Protein AF-A0A0F9P4L3-F1 (afdb_monomer)

Structure (mmCIF, N/CA/C/O backbone):
data_AF-A0A0F9P4L3-F1
#
_entry.id   AF-A0A0F9P4L3-F1
#
loop_
_atom_site.group_PDB
_atom_site.id
_atom_site.type_symbol
_atom_site.label_atom_id
_atom_site.label_alt_id
_atom_site.label_comp_id
_atom_site.label_asym_id
_atom_site.label_entity_id
_atom_site.label_seq_id
_atom_site.pdbx_PDB_ins_code
_atom_site.Cartn_x
_atom_site.Cartn_y
_atom_site.Cartn_z
_atom_site.occupancy
_atom_site.B_iso_or_equiv
_atom_site.auth_seq_id
_atom_site.auth_comp_id
_atom_site.auth_asym_id
_atom_site.auth_atom_id
_atom_site.pdbx_PDB_model_num
ATOM 1 N N . MET A 1 1 ? 12.778 4.417 18.430 1.00 49.19 1 MET A N 1
ATOM 2 C CA . MET A 1 1 ? 11.647 4.989 19.202 1.00 49.19 1 MET A CA 1
ATOM 3 C C . MET A 1 1 ? 10.590 3.906 19.340 1.00 49.19 1 MET A C 1
ATOM 5 O O . MET A 1 1 ? 10.520 3.075 18.446 1.00 49.19 1 MET A O 1
ATOM 9 N N . ALA A 1 2 ? 9.834 3.846 20.441 1.00 55.34 2 ALA A N 1
ATOM 10 C CA . ALA A 1 2 ? 8.750 2.869 20.554 1.00 55.34 2 ALA A CA 1
ATOM 11 C C . ALA A 1 2 ? 7.700 3.168 19.475 1.00 55.34 2 ALA A C 1
ATOM 13 O O . ALA A 1 2 ? 7.250 4.307 19.356 1.00 55.34 2 ALA A O 1
ATOM 14 N N . LEU A 1 3 ? 7.373 2.164 18.665 1.00 62.38 3 LEU A N 1
ATOM 15 C CA . LEU A 1 3 ? 6.337 2.262 17.647 1.00 62.38 3 LEU A CA 1
ATOM 16 C C . LEU A 1 3 ? 5.001 2.517 18.371 1.00 62.38 3 LEU A C 1
ATOM 18 O O . LEU A 1 3 ? 4.722 1.857 19.375 1.00 62.38 3 LEU A O 1
ATOM 22 N N . ALA A 1 4 ? 4.209 3.486 17.916 1.00 71.75 4 ALA A N 1
ATOM 23 C CA . ALA A 1 4 ? 2.888 3.786 18.468 1.00 71.75 4 ALA A CA 1
ATOM 24 C C . ALA A 1 4 ? 1.835 3.614 17.372 1.00 71.75 4 ALA A C 1
ATOM 26 O O . ALA A 1 4 ? 2.084 3.964 16.217 1.00 71.75 4 ALA A O 1
ATOM 27 N N . VAL A 1 5 ? 0.675 3.072 17.739 1.00 81.19 5 VAL A N 1
ATOM 28 C CA . VAL A 1 5 ? -0.497 3.045 16.858 1.00 81.19 5 VAL A CA 1
ATOM 29 C C . VAL A 1 5 ? -1.290 4.320 17.116 1.00 81.19 5 VAL A C 1
ATOM 31 O O . VAL A 1 5 ? -1.650 4.601 18.262 1.00 81.19 5 VAL A O 1
ATOM 34 N N . THR A 1 6 ? -1.539 5.105 16.071 1.00 86.50 6 THR A N 1
ATOM 35 C CA . THR A 1 6 ? -2.314 6.348 16.180 1.00 86.50 6 THR A CA 1
ATOM 36 C C . THR A 1 6 ? -3.751 6.070 15.774 1.00 86.50 6 THR A C 1
ATOM 38 O O . THR A 1 6 ? -4.019 5.758 14.616 1.00 86.50 6 THR A O 1
ATOM 41 N N . GLY A 1 7 ? -4.675 6.183 16.725 1.00 87.62 7 GLY A N 1
ATOM 42 C CA . GLY A 1 7 ? -6.111 6.088 16.489 1.00 87.62 7 GLY A CA 1
ATOM 43 C C . GLY A 1 7 ? -6.699 7.465 16.233 1.00 87.62 7 GLY A C 1
ATOM 44 O O . GLY A 1 7 ? -6.513 8.366 17.046 1.00 87.62 7 GLY A O 1
ATOM 45 N N . ARG A 1 8 ? -7.413 7.627 15.122 1.00 92.19 8 ARG A N 1
ATOM 46 C CA . ARG A 1 8 ? -8.122 8.841 14.726 1.00 92.19 8 ARG A CA 1
ATOM 47 C C . ARG A 1 8 ? -9.623 8.647 14.899 1.00 92.19 8 ARG A C 1
ATOM 49 O O . ARG A 1 8 ? -10.228 7.819 14.217 1.00 92.19 8 ARG A O 1
ATOM 56 N N . PHE A 1 9 ? -10.218 9.472 15.749 1.00 92.69 9 PHE A N 1
ATOM 57 C CA . PHE A 1 9 ? -11.654 9.527 16.001 1.00 92.69 9 PHE A CA 1
ATOM 58 C C . PHE A 1 9 ? -12.234 10.723 15.263 1.00 92.69 9 PHE A C 1
ATOM 60 O O . PHE A 1 9 ? -11.779 11.845 15.484 1.00 92.69 9 PHE A O 1
ATOM 67 N N . ASN A 1 10 ? -13.222 10.503 14.399 1.00 93.44 10 ASN A N 1
ATOM 68 C CA . ASN A 1 10 ? -13.947 11.595 13.752 1.00 93.44 10 ASN A CA 1
ATOM 69 C C . ASN A 1 10 ? -15.283 11.814 14.471 1.00 93.44 10 ASN A C 1
ATOM 71 O O . ASN A 1 10 ? -16.037 10.864 14.687 1.00 93.44 10 ASN A O 1
ATOM 75 N N . VAL A 1 11 ? -15.563 13.068 14.814 1.00 93.12 11 VAL A N 1
ATOM 76 C CA . VAL A 1 11 ? -16.789 13.509 15.485 1.00 93.12 11 VAL A CA 1
ATOM 77 C C . VAL A 1 11 ? -17.508 14.494 14.575 1.00 93.12 11 VAL A C 1
ATOM 79 O O . VAL A 1 11 ? -16.871 15.385 14.010 1.00 93.12 11 VAL A O 1
ATOM 82 N N . ARG A 1 12 ? -18.822 14.346 14.431 1.00 95.56 12 ARG A N 1
ATOM 83 C CA . ARG A 1 12 ? -19.677 15.219 13.625 1.00 95.56 12 ARG A CA 1
ATOM 84 C C . ARG A 1 12 ? -20.703 15.927 14.504 1.00 95.56 12 ARG A C 1
ATOM 86 O O . ARG A 1 12 ? -21.278 15.310 15.397 1.00 95.56 12 ARG A O 1
ATOM 93 N N . ASP A 1 13 ? -20.942 17.207 14.248 1.00 93.75 13 ASP A N 1
ATOM 94 C CA . ASP A 1 13 ? -21.999 17.971 14.913 1.00 93.75 13 ASP A CA 1
ATOM 95 C C . ASP A 1 13 ? -23.347 17.903 14.166 1.00 93.75 13 ASP A C 1
ATOM 97 O O . ASP A 1 13 ? -23.480 17.288 13.104 1.00 93.75 13 ASP A O 1
ATOM 101 N N . ALA A 1 14 ? -24.371 18.546 14.732 1.00 93.81 14 ALA A N 1
ATOM 102 C CA . ALA A 1 14 ? -25.708 18.603 14.142 1.00 93.81 14 ALA A CA 1
ATOM 103 C C . ALA A 1 14 ? -25.771 19.400 12.822 1.00 93.81 14 ALA A C 1
ATOM 105 O O . ALA A 1 14 ? -26.696 19.200 12.035 1.00 93.81 14 ALA A O 1
ATOM 106 N N . GLU A 1 15 ? -24.804 20.285 12.564 1.00 94.25 15 GLU A N 1
ATOM 107 C CA . GLU A 1 15 ? -24.698 21.063 11.322 1.00 94.25 15 GLU A CA 1
ATOM 108 C C . GLU A 1 15 ? -23.964 20.282 10.217 1.00 94.25 15 GLU A C 1
ATOM 110 O O . GLU A 1 15 ? -23.882 20.729 9.072 1.00 94.25 15 GLU A O 1
ATOM 115 N N . GLY A 1 16 ? -23.469 19.082 10.538 1.00 91.44 16 GLY A N 1
ATOM 116 C CA . GLY A 1 16 ? -22.728 18.222 9.625 1.00 91.44 16 GLY A CA 1
ATOM 117 C C . GLY A 1 16 ? -21.242 18.566 9.530 1.00 91.44 16 GLY A C 1
ATOM 118 O O . GLY A 1 16 ? -20.547 17.994 8.687 1.00 91.44 16 GLY A O 1
ATOM 119 N N . THR A 1 17 ? -20.735 19.457 10.384 1.00 93.75 17 THR A N 1
ATOM 120 C CA . THR A 1 17 ? -19.310 19.778 10.457 1.00 93.75 17 THR A CA 1
ATOM 121 C C . THR A 1 17 ? -18.577 18.664 11.194 1.00 93.75 17 THR A C 1
ATOM 123 O O . THR A 1 17 ? -19.020 18.185 12.237 1.00 93.75 17 THR A O 1
ATOM 126 N N . SER A 1 18 ? -17.442 18.229 10.646 1.00 93.56 18 SER A N 1
ATOM 127 C CA . SER A 1 18 ? -16.614 17.172 11.227 1.00 93.56 18 SER A CA 1
ATOM 128 C C . SER A 1 18 ? -15.332 17.729 11.839 1.00 93.56 18 SER A C 1
ATOM 130 O O . SER A 1 18 ? -14.634 18.518 11.198 1.00 93.56 18 SER A O 1
ATOM 132 N N . SER A 1 19 ? -14.970 17.237 13.018 1.00 94.81 19 SER A N 1
ATOM 133 C CA . SER A 1 19 ? -13.659 17.418 13.643 1.00 94.81 19 SER A CA 1
ATOM 134 C C . SER A 1 19 ? -13.042 16.055 13.963 1.00 94.81 19 SER A C 1
ATOM 136 O O . SER A 1 19 ? -13.717 15.028 13.875 1.00 94.81 19 SER A O 1
ATOM 138 N N . PHE A 1 20 ? -11.758 16.019 14.312 1.00 93.62 20 PHE A N 1
ATOM 139 C CA . PHE A 1 20 ? -11.096 14.780 14.701 1.00 93.62 20 PHE A CA 1
ATOM 140 C C . PHE A 1 20 ? -10.160 14.962 15.892 1.00 93.62 20 PHE A C 1
ATOM 142 O O . PHE A 1 20 ? -9.653 16.055 16.141 1.00 93.62 20 PHE A O 1
ATOM 149 N N . THR A 1 21 ? -9.927 13.868 16.610 1.00 93.38 21 THR A N 1
ATOM 150 C CA . THR A 1 21 ? -8.910 13.770 17.659 1.00 93.38 21 THR A CA 1
ATOM 151 C C . THR A 1 21 ? -8.069 12.516 17.453 1.00 93.38 21 THR A C 1
ATOM 153 O O . THR A 1 21 ? -8.547 11.525 16.893 1.00 93.38 21 THR A O 1
ATOM 156 N N . GLU A 1 22 ? -6.810 12.572 17.875 1.00 92.56 22 GLU A N 1
ATOM 157 C CA . GLU A 1 22 ? -5.848 11.485 17.727 1.00 92.56 22 GLU A CA 1
ATOM 158 C C . GLU A 1 22 ? -5.340 11.023 19.090 1.00 92.56 22 GLU A C 1
ATOM 160 O O . GLU A 1 22 ? -4.983 11.832 19.948 1.00 92.56 22 GLU A O 1
ATOM 165 N N . ILE A 1 23 ? -5.298 9.706 19.283 1.00 89.62 23 ILE A N 1
ATOM 166 C CA . ILE A 1 23 ? -4.826 9.069 20.512 1.00 89.62 23 ILE A CA 1
ATOM 167 C C . ILE A 1 23 ? -3.775 8.027 20.146 1.00 89.62 23 ILE A C 1
ATOM 169 O O . ILE A 1 23 ? -4.000 7.159 19.302 1.00 89.62 23 ILE A O 1
ATOM 173 N N . ASN A 1 24 ? -2.621 8.110 20.804 1.00 88.88 24 ASN A N 1
ATOM 174 C CA . ASN A 1 24 ? -1.523 7.170 20.614 1.00 88.88 24 ASN A CA 1
ATOM 175 C C . ASN A 1 24 ? -1.618 6.029 21.623 1.00 88.88 24 ASN A C 1
ATOM 177 O O . ASN A 1 24 ? -1.771 6.263 22.822 1.00 88.88 24 ASN A O 1
ATOM 181 N N . VAL A 1 25 ? -1.481 4.804 21.127 1.00 87.38 25 VAL A N 1
ATOM 182 C CA . VAL A 1 25 ? -1.638 3.573 21.905 1.00 87.38 25 VAL A CA 1
ATOM 183 C C . VAL A 1 25 ? -0.359 2.732 21.802 1.00 87.38 25 VAL A C 1
ATOM 185 O O . VAL A 1 25 ? 0.296 2.742 20.750 1.00 87.38 25 VAL A O 1
ATOM 188 N N . PRO A 1 26 ? 0.040 2.012 22.870 1.00 83.94 26 PRO A N 1
ATOM 189 C CA . PRO A 1 26 ? 1.174 1.096 22.814 1.00 83.94 26 PRO A CA 1
ATOM 190 C C . PRO A 1 26 ? 1.007 0.023 21.731 1.00 83.94 26 PRO A C 1
ATOM 192 O O . PRO A 1 26 ? -0.065 -0.551 21.567 1.00 83.94 26 PRO A O 1
ATOM 195 N N . THR A 1 27 ? 2.101 -0.323 21.052 1.00 81.44 27 THR A N 1
ATOM 196 C CA . THR A 1 27 ? 2.134 -1.384 20.025 1.00 81.44 27 THR A CA 1
ATOM 197 C C . THR A 1 27 ? 2.158 -2.805 20.577 1.00 81.44 27 THR A C 1
ATOM 199 O O . THR A 1 27 ? 2.195 -3.760 19.810 1.00 81.44 27 THR A O 1
ATOM 202 N N . SER A 1 28 ? 2.123 -2.971 21.901 1.00 85.75 28 SER A N 1
ATOM 203 C CA . SER A 1 28 ? 2.030 -4.288 22.536 1.00 85.75 28 SER A CA 1
ATOM 204 C C . SER A 1 28 ? 0.646 -4.927 22.409 1.00 85.75 28 SER A C 1
ATOM 206 O O . SER A 1 28 ? 0.504 -6.109 22.710 1.00 85.75 28 SER A O 1
ATOM 208 N N . LEU A 1 29 ? -0.374 -4.151 22.031 1.00 84.94 29 LEU A N 1
ATOM 209 C CA . LEU A 1 29 ? -1.726 -4.654 21.818 1.00 84.94 29 LEU A CA 1
ATOM 210 C C . LEU A 1 29 ? -1.828 -5.317 20.443 1.00 84.94 29 LEU A C 1
ATOM 212 O O . LEU A 1 29 ? -1.346 -4.779 19.446 1.00 84.94 29 LEU A O 1
ATOM 216 N N . ASN A 1 30 ? -2.483 -6.475 20.383 1.00 87.88 30 ASN A N 1
ATOM 217 C CA . ASN A 1 30 ? -2.847 -7.081 19.103 1.00 87.88 30 ASN A CA 1
ATOM 218 C C . ASN A 1 30 ? -4.047 -6.349 18.464 1.00 87.88 30 ASN A C 1
ATOM 220 O O . ASN A 1 30 ? -4.687 -5.510 19.097 1.00 87.88 30 ASN A O 1
ATOM 224 N N . LEU A 1 31 ? -4.372 -6.669 17.206 1.00 85.94 31 LEU A N 1
ATOM 225 C CA . LEU A 1 31 ? -5.448 -5.994 16.464 1.00 85.94 31 LEU A CA 1
ATOM 226 C C . LEU A 1 31 ? -6.823 -6.099 17.140 1.00 85.94 31 LEU A C 1
ATOM 228 O O . LEU A 1 31 ? -7.588 -5.139 17.106 1.00 85.94 31 LEU A O 1
ATOM 232 N N . VAL A 1 32 ? -7.127 -7.236 17.774 1.00 88.56 32 VAL A N 1
ATOM 233 C CA . VAL A 1 32 ? -8.401 -7.437 18.484 1.00 88.56 32 VAL A CA 1
ATOM 234 C C . VAL A 1 32 ? -8.471 -6.517 19.701 1.00 88.56 32 VAL A C 1
ATOM 236 O O . VAL A 1 32 ? -9.435 -5.776 19.859 1.00 88.56 32 VAL A O 1
ATOM 239 N N . GLN A 1 33 ? -7.404 -6.486 20.498 1.00 91.06 33 GLN A N 1
ATOM 240 C CA . GLN A 1 33 ? -7.291 -5.624 21.676 1.00 91.06 33 GLN A CA 1
ATOM 241 C C . GLN A 1 33 ? -7.306 -4.135 21.315 1.00 91.06 33 GLN A C 1
ATOM 243 O O . GLN A 1 33 ? -7.880 -3.334 22.046 1.00 91.06 33 GLN A O 1
ATOM 248 N N . LEU A 1 34 ? -6.688 -3.749 20.192 1.00 89.69 34 LEU A N 1
ATOM 249 C CA . LEU A 1 34 ? -6.774 -2.381 19.674 1.00 89.69 34 LEU A CA 1
ATOM 250 C C . LEU A 1 34 ? -8.216 -2.018 19.311 1.00 89.69 34 LEU A C 1
ATOM 252 O O . LEU A 1 34 ? -8.655 -0.915 19.625 1.00 89.69 34 LEU A O 1
ATOM 256 N N . GLY A 1 35 ? -8.954 -2.938 18.684 1.00 89.00 35 GLY A N 1
ATOM 257 C C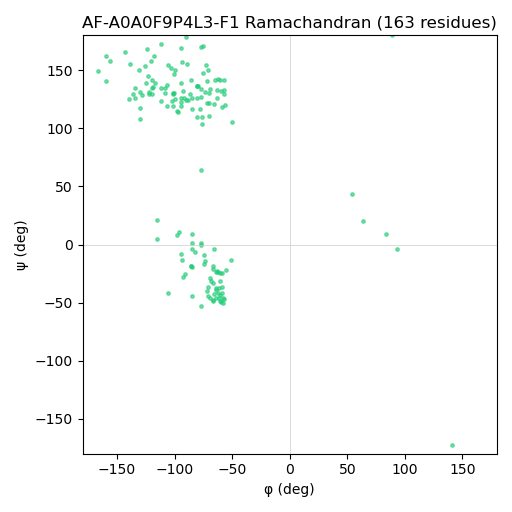A . GLY A 1 35 ? -10.367 -2.748 18.358 1.00 89.00 35 GLY A CA 1
ATOM 258 C C . GLY A 1 35 ? -11.233 -2.533 19.599 1.00 89.00 35 GLY A C 1
ATOM 259 O O . GLY A 1 35 ? -11.991 -1.568 19.645 1.00 89.00 35 GLY A O 1
ATOM 260 N N . GLU A 1 36 ? -11.075 -3.385 20.614 1.00 92.38 36 GLU A N 1
ATOM 261 C CA . GLU A 1 36 ? -11.775 -3.259 21.901 1.00 92.38 36 GLU A CA 1
ATOM 262 C C . GLU A 1 36 ? -11.447 -1.924 22.586 1.00 92.38 36 GLU A C 1
ATOM 264 O O . GLU A 1 36 ? -12.350 -1.159 22.916 1.00 92.38 36 GLU A O 1
ATOM 269 N N . PHE A 1 37 ? -10.157 -1.584 22.694 1.00 91.88 37 PHE A N 1
ATOM 270 C CA . PHE A 1 37 ? -9.707 -0.320 23.281 1.00 91.88 37 PHE A CA 1
ATOM 271 C C . PHE A 1 37 ? -10.306 0.902 22.571 1.00 91.88 37 PHE A C 1
ATOM 273 O O . PHE A 1 37 ? -10.789 1.831 23.217 1.00 91.88 37 PHE A O 1
ATOM 280 N N . TYR A 1 38 ? -10.272 0.929 21.237 1.00 92.44 38 TYR A N 1
ATOM 281 C CA . TYR A 1 38 ? -10.795 2.059 20.475 1.00 92.44 38 TYR A CA 1
ATOM 282 C C . TYR A 1 38 ? -12.319 2.176 20.552 1.00 92.44 38 TYR A C 1
ATOM 284 O O . TYR A 1 38 ? -12.829 3.291 20.460 1.00 92.44 38 TYR A O 1
ATOM 292 N N . LEU A 1 39 ? -13.039 1.068 20.740 1.00 93.12 39 LEU A N 1
ATOM 293 C CA . LEU A 1 39 ? -14.486 1.082 20.942 1.00 93.12 39 LEU A CA 1
ATOM 294 C C . LEU A 1 39 ? -14.845 1.686 22.304 1.00 93.12 39 LEU A C 1
ATOM 296 O O . LEU A 1 39 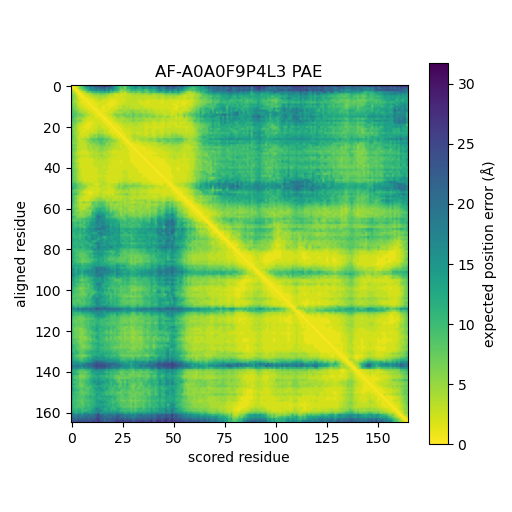? -15.688 2.581 22.359 1.00 93.12 39 LEU A O 1
ATOM 300 N N . ASP A 1 40 ? -14.154 1.272 23.366 1.00 95.25 40 ASP A N 1
ATOM 301 C CA . ASP A 1 40 ? -14.361 1.822 24.711 1.00 95.25 40 ASP A CA 1
ATOM 302 C C . ASP A 1 40 ? -14.059 3.329 24.743 1.00 95.25 40 ASP A C 1
ATOM 304 O O . ASP A 1 40 ? -14.871 4.132 25.203 1.00 95.25 40 ASP A O 1
ATOM 308 N N . VAL A 1 41 ? -12.941 3.751 24.143 1.00 94.19 41 VAL A N 1
ATOM 309 C CA . VAL A 1 41 ? -12.582 5.176 24.059 1.00 94.19 41 VAL A CA 1
ATOM 310 C C . VAL A 1 41 ? -13.554 5.966 23.173 1.00 94.19 41 VAL A C 1
ATOM 312 O O . VAL A 1 41 ? -13.817 7.138 23.444 1.00 94.19 41 VAL A O 1
ATOM 315 N N . ALA A 1 42 ? -14.109 5.362 22.118 1.00 94.25 42 ALA A N 1
ATOM 316 C CA . ALA A 1 42 ? -15.129 6.016 21.299 1.00 94.25 42 ALA A CA 1
ATOM 317 C C . ALA A 1 42 ? -16.401 6.289 22.107 1.00 94.25 42 ALA A C 1
ATOM 319 O O . ALA A 1 42 ? -16.987 7.360 21.947 1.00 94.25 42 ALA A O 1
ATOM 320 N N . GLN A 1 43 ? -16.796 5.357 22.981 1.00 94.94 43 GLN A N 1
ATOM 321 C CA . GLN A 1 43 ? -17.924 5.548 23.888 1.00 94.94 43 GLN A CA 1
ATOM 322 C C . GLN A 1 43 ? -17.644 6.681 24.882 1.00 94.94 43 GLN A C 1
ATOM 324 O O . GLN A 1 43 ? -18.472 7.578 25.012 1.00 94.94 43 GLN A O 1
ATOM 329 N N . ASP A 1 44 ? -16.454 6.716 25.490 1.00 95.94 44 ASP A N 1
ATOM 330 C CA . ASP A 1 44 ? -16.058 7.808 26.391 1.00 95.94 44 ASP A CA 1
ATOM 331 C C . ASP A 1 44 ? -16.087 9.177 25.684 1.00 95.94 44 ASP A C 1
ATOM 333 O O . ASP A 1 44 ? -16.560 10.172 26.237 1.00 95.94 44 ASP A O 1
ATOM 337 N N . ILE A 1 45 ? -15.608 9.252 24.435 1.00 94.00 45 ILE A N 1
ATOM 338 C CA . ILE A 1 45 ? -15.665 10.483 23.630 1.00 94.00 45 ILE A CA 1
ATOM 339 C C . ILE A 1 45 ? -17.114 10.856 23.311 1.00 94.00 45 ILE A C 1
ATOM 341 O O . ILE A 1 45 ? -17.461 12.036 23.389 1.00 94.00 45 ILE A O 1
ATOM 345 N N . ALA A 1 46 ? -17.956 9.885 22.954 1.00 93.81 46 ALA A N 1
ATOM 346 C CA . ALA A 1 46 ? -19.369 10.121 22.683 1.00 93.81 46 ALA A CA 1
ATOM 347 C C . ALA A 1 46 ? -20.082 10.676 23.924 1.00 93.81 46 ALA A C 1
ATOM 349 O O . ALA A 1 46 ? -20.791 11.670 23.805 1.00 93.81 46 ALA A O 1
ATOM 350 N N . ASP A 1 47 ? -19.817 10.118 25.106 1.00 95.75 47 ASP A N 1
ATOM 351 C CA . ASP A 1 47 ? -20.420 10.547 26.373 1.00 95.75 47 ASP A CA 1
ATOM 352 C C . ASP A 1 47 ? -19.948 11.944 26.814 1.00 95.75 47 ASP A C 1
ATOM 354 O O . ASP A 1 47 ? -20.699 12.696 27.442 1.00 95.75 47 ASP A O 1
ATOM 358 N N . LEU A 1 48 ? -18.710 12.319 26.476 1.00 94.88 48 LEU A N 1
ATOM 359 C CA . LEU A 1 48 ? -18.149 13.644 26.763 1.00 94.88 48 LEU A CA 1
ATOM 360 C C . LEU A 1 48 ? -18.505 14.706 25.713 1.00 94.88 48 LEU A C 1
ATOM 362 O O . LEU A 1 48 ? -18.377 15.904 25.987 1.00 94.88 48 LEU A O 1
ATOM 366 N N . SER A 1 49 ? -18.912 14.299 24.511 1.00 93.44 49 SER A N 1
ATOM 367 C CA . SER A 1 49 ? -19.199 15.205 23.400 1.00 93.44 49 SER A CA 1
ATOM 368 C C . SER A 1 49 ? -20.704 15.403 23.192 1.00 93.44 49 SER A C 1
ATOM 370 O O . SER A 1 49 ? -21.516 14.530 23.459 1.00 93.44 49 SER A O 1
ATOM 372 N N . GLY A 1 50 ? -21.096 16.561 22.657 1.00 92.12 50 GLY A N 1
ATOM 373 C CA . GLY A 1 50 ? -22.455 16.762 22.133 1.00 92.12 50 GLY A CA 1
ATOM 374 C C . GLY A 1 50 ? -22.630 16.280 20.687 1.00 92.12 50 GLY A C 1
ATOM 375 O O . GLY A 1 50 ? -23.630 16.624 20.060 1.00 92.12 50 GLY A O 1
ATOM 376 N N . GLY A 1 51 ? -21.629 15.588 20.130 1.00 89.88 51 GLY A N 1
ATOM 377 C CA . GLY A 1 51 ? -21.567 15.177 18.730 1.00 89.88 51 GLY A CA 1
ATOM 378 C C . GLY A 1 51 ? -21.681 13.665 18.545 1.00 89.88 51 GLY A C 1
ATOM 379 O O . GLY A 1 51 ? -21.671 12.888 19.493 1.00 89.88 51 GLY A O 1
ATOM 380 N N . GLU A 1 52 ? -21.780 13.249 17.289 1.00 92.69 52 GLU A N 1
ATOM 381 C CA . GLU A 1 52 ? -21.812 11.848 16.874 1.00 92.69 52 GLU A CA 1
ATOM 382 C C . GLU A 1 52 ? -20.396 11.387 16.505 1.00 92.69 52 GLU A C 1
ATOM 384 O O . GLU A 1 52 ? -19.769 11.961 15.611 1.00 92.69 52 GLU A O 1
ATOM 389 N N . VAL A 1 53 ? -19.884 10.336 17.151 1.00 91.88 53 VAL A N 1
ATOM 390 C CA . VAL A 1 53 ? -18.647 9.671 16.711 1.00 91.88 53 VAL A CA 1
ATOM 391 C C . VAL A 1 53 ? -18.974 8.811 15.491 1.00 91.88 53 VAL A C 1
ATOM 393 O O . VAL A 1 53 ? -19.652 7.795 15.603 1.00 91.88 53 VAL A O 1
ATOM 396 N N . THR A 1 54 ? -18.504 9.209 14.308 1.00 90.56 54 THR A N 1
ATOM 397 C CA . THR A 1 54 ? -18.898 8.555 13.046 1.00 90.56 54 THR A CA 1
ATOM 398 C C . THR A 1 54 ? -17.979 7.406 12.645 1.00 90.56 54 THR A C 1
ATOM 400 O O . THR A 1 54 ? -18.361 6.545 11.858 1.00 90.56 54 THR A O 1
ATOM 403 N N . SER A 1 55 ? -16.728 7.428 13.103 1.00 88.06 55 SER A N 1
ATOM 404 C CA . SER A 1 55 ? -15.722 6.439 12.714 1.00 88.06 55 SER A CA 1
ATOM 405 C C . SER A 1 55 ? -14.505 6.497 13.624 1.00 88.06 55 SER A C 1
ATOM 407 O O . SER A 1 55 ? -14.087 7.595 14.011 1.00 88.06 55 SER A O 1
ATOM 409 N N . VAL A 1 56 ? -13.861 5.347 13.803 1.00 86.19 56 VAL A N 1
ATOM 410 C CA . VAL A 1 56 ? -12.497 5.249 14.322 1.00 86.19 56 VAL A CA 1
ATOM 411 C C . VAL A 1 56 ? -11.638 4.513 13.306 1.00 86.19 56 VAL A C 1
ATOM 413 O O . VAL A 1 56 ? -12.032 3.467 12.796 1.00 86.19 56 VAL A O 1
ATOM 416 N N . GLY A 1 57 ? -10.479 5.076 12.986 1.00 84.50 57 GLY A N 1
ATOM 417 C CA . GLY A 1 57 ? -9.457 4.417 12.178 1.00 84.50 57 GLY A CA 1
ATOM 418 C C . GLY A 1 57 ? -8.133 4.428 12.918 1.00 84.50 57 GLY A C 1
ATOM 419 O O . GLY A 1 57 ? -7.897 5.317 13.729 1.00 84.50 57 GLY A O 1
ATOM 420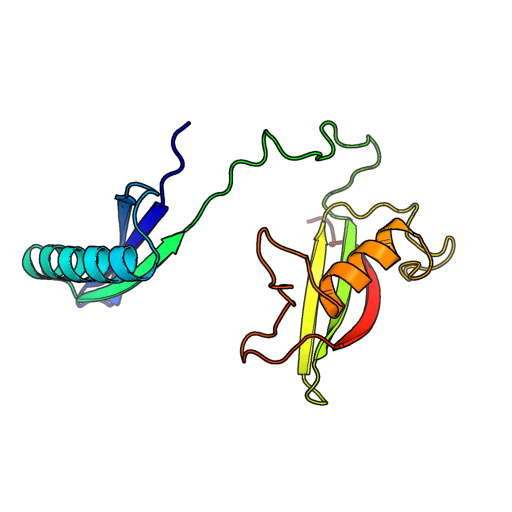 N N . PHE A 1 58 ? -7.255 3.475 12.635 1.00 83.69 58 PHE A N 1
ATOM 421 C CA . PHE A 1 58 ? -5.904 3.489 13.179 1.00 83.69 58 PHE A CA 1
ATOM 422 C C . PHE A 1 58 ? -4.867 3.423 12.065 1.00 83.69 58 PHE A C 1
ATOM 424 O O . PHE A 1 58 ? -5.030 2.715 11.072 1.00 83.69 58 PHE A O 1
ATOM 431 N N . GLY A 1 59 ? -3.806 4.205 12.228 1.00 80.06 59 GLY A N 1
ATOM 432 C CA . GLY A 1 59 ? -2.627 4.179 11.379 1.00 80.06 59 GLY A CA 1
ATOM 433 C C . GLY A 1 59 ? -1.513 3.405 12.066 1.00 80.06 59 GLY A C 1
ATOM 434 O O . GLY A 1 59 ? -1.169 3.689 13.216 1.00 80.06 59 GLY A O 1
ATOM 435 N N . VAL A 1 60 ? -0.921 2.454 11.345 1.00 77.94 60 VAL A N 1
ATOM 436 C CA . VAL A 1 60 ? 0.332 1.815 11.749 1.00 77.94 60 VAL A CA 1
ATOM 437 C C . VAL A 1 60 ? 1.452 2.446 10.936 1.00 77.94 60 VAL A C 1
ATOM 439 O O . VAL A 1 60 ? 1.450 2.390 9.708 1.00 77.94 60 VAL A O 1
ATOM 442 N N . SER A 1 61 ? 2.398 3.076 11.625 1.00 78.31 61 SER A N 1
ATOM 443 C CA . SER A 1 61 ? 3.645 3.529 11.011 1.00 78.31 61 SER A CA 1
ATOM 444 C C . SER A 1 61 ? 4.701 2.456 11.213 1.00 78.31 61 SER A C 1
ATOM 446 O O . SER A 1 61 ? 4.790 1.900 12.302 1.00 78.31 61 SER A O 1
ATOM 448 N N . PHE A 1 62 ? 5.511 2.189 10.193 1.00 76.62 62 PHE A N 1
ATOM 449 C CA . PHE A 1 62 ? 6.639 1.267 10.287 1.00 76.62 62 PHE A CA 1
ATOM 450 C C . PHE A 1 62 ? 7.945 2.060 10.265 1.00 76.62 62 PHE A C 1
ATOM 452 O O . PHE A 1 62 ? 8.141 2.922 9.409 1.00 76.62 62 PHE A O 1
ATOM 459 N N . ASP A 1 63 ? 8.832 1.777 11.220 1.00 80.62 63 ASP A N 1
ATOM 460 C CA . ASP A 1 63 ? 10.197 2.295 11.195 1.00 80.62 63 ASP A CA 1
ATOM 461 C C . ASP A 1 63 ? 11.015 1.465 10.202 1.00 80.62 63 ASP A C 1
ATOM 463 O O . ASP A 1 63 ? 11.201 0.263 10.381 1.00 80.62 63 ASP A O 1
ATOM 467 N N . LEU A 1 64 ? 11.484 2.118 9.143 1.00 83.75 64 LEU A N 1
ATOM 468 C CA . LEU A 1 64 ? 12.257 1.491 8.076 1.00 83.75 64 LEU A CA 1
ATOM 469 C C . LEU A 1 64 ? 13.772 1.679 8.254 1.00 83.75 64 LEU A C 1
ATOM 471 O O . LEU A 1 64 ? 14.537 1.348 7.352 1.00 83.75 64 LEU A O 1
ATOM 475 N N . SER A 1 65 ? 14.233 2.208 9.393 1.00 79.94 65 SER A N 1
ATOM 476 C CA . SER A 1 65 ? 15.657 2.491 9.635 1.00 79.94 65 SER A CA 1
ATOM 477 C C . SER A 1 65 ? 16.553 1.249 9.650 1.00 79.94 65 SER A C 1
ATOM 479 O O . SER A 1 65 ? 17.749 1.360 9.385 1.00 79.94 65 SER A O 1
ATOM 481 N N . THR A 1 66 ? 15.995 0.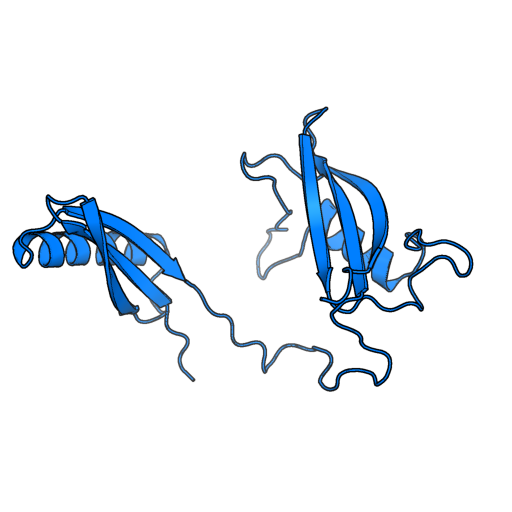071 9.937 1.00 81.75 66 THR A N 1
ATOM 482 C CA . THR A 1 66 ? 16.706 -1.218 9.921 1.00 81.75 66 THR A CA 1
ATOM 483 C C . THR A 1 66 ? 16.570 -1.970 8.599 1.00 81.75 66 THR A C 1
ATOM 485 O O . THR A 1 66 ? 17.233 -2.989 8.409 1.00 81.75 66 THR A O 1
ATOM 488 N N . ALA A 1 67 ? 15.720 -1.495 7.687 1.00 83.31 67 ALA A N 1
ATOM 489 C CA . ALA A 1 67 ? 15.526 -2.130 6.395 1.00 83.31 67 ALA A CA 1
ATOM 490 C C . ALA A 1 67 ? 16.715 -1.837 5.466 1.00 83.31 67 ALA A C 1
ATOM 492 O O . ALA A 1 67 ? 17.316 -0.762 5.500 1.00 83.31 67 ALA A O 1
ATOM 493 N N . THR A 1 68 ? 17.043 -2.788 4.591 1.00 84.94 68 THR A N 1
ATOM 494 C CA . THR A 1 68 ? 18.063 -2.624 3.545 1.00 84.94 68 THR A CA 1
ATOM 495 C C . THR A 1 68 ? 17.505 -1.796 2.387 1.00 84.94 68 THR A C 1
ATOM 497 O O . THR A 1 68 ? 17.318 -2.294 1.279 1.00 84.94 68 THR A O 1
ATOM 500 N N . LEU A 1 69 ? 17.181 -0.532 2.659 1.00 86.75 69 LEU A N 1
ATOM 501 C CA . LEU A 1 69 ? 16.666 0.412 1.671 1.00 86.75 69 LEU A CA 1
ATOM 502 C C . LEU A 1 69 ? 17.794 1.240 1.060 1.00 86.75 69 LEU A C 1
ATOM 504 O O . LEU A 1 69 ? 18.847 1.455 1.664 1.00 86.75 69 LEU A O 1
ATOM 508 N N . ARG A 1 70 ? 17.543 1.773 -0.139 1.00 83.50 70 ARG A N 1
ATOM 509 C CA . ARG A 1 70 ? 18.422 2.770 -0.751 1.00 83.50 70 ARG A CA 1
ATOM 510 C C . ARG A 1 70 ? 18.514 3.991 0.175 1.00 83.50 70 ARG A C 1
ATOM 512 O O . ARG A 1 70 ? 17.519 4.663 0.420 1.00 83.50 70 ARG A O 1
ATOM 519 N N . THR A 1 71 ? 19.717 4.291 0.659 1.00 82.44 71 THR A N 1
ATOM 520 C CA . THR A 1 71 ? 19.959 5.368 1.638 1.00 82.44 71 THR A CA 1
ATOM 521 C C . THR A 1 71 ? 20.151 6.745 1.004 1.00 82.44 71 THR A C 1
ATOM 523 O O . THR A 1 71 ? 20.022 7.760 1.686 1.00 82.44 71 THR A O 1
ATOM 526 N N . VAL A 1 72 ? 20.452 6.797 -0.298 1.00 84.62 72 VAL A N 1
ATOM 527 C CA . VAL A 1 72 ? 20.690 8.037 -1.048 1.00 84.62 72 VAL A CA 1
ATOM 528 C C . VAL A 1 72 ? 19.942 7.986 -2.377 1.00 84.62 72 VAL A C 1
ATOM 530 O O . VAL A 1 72 ? 20.102 7.043 -3.155 1.00 84.62 72 VAL A O 1
ATOM 533 N N . ALA A 1 73 ? 19.128 9.008 -2.647 1.00 85.81 73 ALA A N 1
ATOM 534 C CA . ALA A 1 73 ? 18.464 9.164 -3.937 1.00 85.81 73 ALA A CA 1
ATOM 535 C C . ALA A 1 73 ? 19.497 9.392 -5.051 1.00 85.81 73 ALA A C 1
ATOM 537 O O . ALA A 1 73 ? 20.487 10.101 -4.865 1.00 85.81 73 ALA A O 1
ATOM 538 N N . THR A 1 74 ? 19.269 8.804 -6.223 1.00 87.81 74 THR A N 1
ATOM 539 C CA . THR A 1 74 ? 20.124 9.046 -7.389 1.00 87.81 74 THR A CA 1
ATOM 540 C C . THR A 1 74 ? 19.901 10.465 -7.913 1.00 87.81 74 THR A C 1
ATOM 542 O O . THR A 1 74 ? 18.800 11.006 -7.817 1.00 87.81 74 THR A O 1
ATOM 545 N N . ALA A 1 75 ? 20.928 11.074 -8.511 1.00 85.31 75 ALA A N 1
ATOM 546 C CA . ALA A 1 75 ? 20.795 12.400 -9.125 1.00 85.31 75 ALA A CA 1
ATOM 547 C C . ALA A 1 75 ? 19.788 12.421 -10.295 1.00 85.31 75 ALA A C 1
ATOM 549 O O . ALA A 1 75 ? 19.236 13.470 -10.610 1.00 85.31 75 ALA A O 1
ATOM 550 N N . ALA A 1 76 ? 19.541 11.261 -10.914 1.00 82.81 76 ALA A N 1
ATOM 551 C CA . ALA A 1 76 ? 18.541 11.069 -11.963 1.00 82.81 76 ALA A CA 1
ATOM 552 C C . ALA A 1 76 ? 17.111 10.854 -11.422 1.00 82.81 76 ALA A C 1
ATOM 554 O O . ALA A 1 76 ? 16.161 10.802 -12.201 1.00 82.81 76 ALA A O 1
ATOM 555 N N . SER A 1 77 ? 16.931 10.734 -10.100 1.00 86.62 77 SER A N 1
ATOM 556 C CA . SER A 1 77 ? 15.619 10.508 -9.494 1.00 86.62 77 SER A CA 1
ATOM 557 C C . SER A 1 77 ? 14.708 11.718 -9.703 1.00 86.62 77 SER A C 1
ATOM 559 O O . SER A 1 77 ? 15.006 12.825 -9.250 1.00 86.62 77 SER A O 1
ATOM 561 N N . HIS A 1 78 ? 13.566 11.504 -10.359 1.00 86.19 78 HIS A N 1
ATOM 562 C CA . HIS A 1 78 ? 12.603 12.564 -10.634 1.00 86.19 78 HIS A CA 1
ATOM 563 C C . HIS A 1 78 ? 11.185 12.146 -10.227 1.00 86.19 78 HIS A C 1
ATOM 565 O O . HIS A 1 78 ? 10.529 11.377 -10.921 1.00 86.19 78 HIS A O 1
ATOM 571 N N . VAL A 1 79 ? 10.652 12.731 -9.148 1.00 85.81 79 VAL A N 1
ATOM 572 C CA . VAL A 1 79 ? 9.349 12.351 -8.547 1.00 85.81 79 VAL A CA 1
ATOM 573 C C . VAL A 1 79 ? 8.161 12.485 -9.512 1.00 85.81 79 VAL A C 1
ATOM 575 O O . VAL A 1 79 ? 7.132 11.826 -9.348 1.00 85.81 79 VAL A O 1
ATOM 578 N N . ALA A 1 80 ? 8.268 13.341 -10.535 1.00 84.88 80 ALA A N 1
ATOM 579 C CA . ALA A 1 80 ? 7.215 13.464 -11.548 1.00 84.88 80 ALA A CA 1
ATOM 580 C C . ALA A 1 80 ? 7.160 12.288 -12.538 1.00 84.88 80 ALA A C 1
ATOM 582 O O . ALA A 1 80 ? 6.146 12.153 -13.225 1.00 84.88 80 ALA A O 1
ATOM 583 N N . ARG A 1 81 ? 8.221 11.476 -12.619 1.00 89.31 81 ARG A N 1
ATOM 584 C CA . ARG A 1 81 ? 8.272 10.236 -13.398 1.00 89.31 81 ARG A CA 1
ATOM 585 C C . ARG A 1 81 ? 7.726 9.108 -12.545 1.00 89.31 81 ARG A C 1
ATOM 587 O O . ARG A 1 81 ? 8.106 8.977 -11.379 1.00 89.31 81 ARG A O 1
ATOM 594 N N . LYS A 1 82 ? 6.785 8.343 -13.085 1.00 94.44 82 LYS A N 1
ATOM 595 C CA . LYS A 1 82 ? 6.151 7.247 -12.359 1.00 94.44 82 LYS A CA 1
ATOM 596 C C . LYS A 1 82 ? 6.079 6.006 -13.228 1.00 94.44 82 LYS A C 1
ATOM 598 O O . LYS A 1 82 ? 5.620 6.102 -14.358 1.00 94.44 82 LYS A O 1
ATOM 603 N N . GLY A 1 83 ? 6.432 4.856 -12.672 1.00 95.62 83 GLY A N 1
ATOM 604 C CA . GLY A 1 83 ? 6.165 3.563 -13.288 1.00 95.62 83 GLY A CA 1
ATOM 605 C C . GLY A 1 83 ? 4.718 3.200 -13.004 1.00 95.62 83 GLY A C 1
ATOM 606 O O . GLY A 1 83 ? 4.356 2.989 -11.848 1.00 95.62 83 GLY A O 1
ATOM 607 N N . PHE A 1 84 ? 3.863 3.229 -14.019 1.00 96.56 84 PHE A N 1
ATOM 608 C CA . PHE A 1 84 ? 2.455 2.874 -13.910 1.00 96.56 84 PHE A CA 1
ATOM 609 C C . PHE A 1 84 ? 2.288 1.377 -14.151 1.00 96.56 84 PHE A C 1
ATOM 611 O O . PHE A 1 84 ? 2.639 0.887 -15.222 1.00 96.56 84 PHE A O 1
ATOM 618 N N . PHE A 1 85 ? 1.676 0.686 -13.191 1.00 97.38 85 PHE A N 1
ATOM 619 C CA . PHE A 1 85 ? 1.356 -0.732 -13.293 1.00 97.38 85 PHE A CA 1
ATOM 620 C C . PHE A 1 85 ? -0.154 -0.928 -13.190 1.00 97.38 85 PHE A C 1
ATOM 622 O O . PHE A 1 85 ? -0.812 -0.412 -12.277 1.00 97.38 85 PHE A O 1
ATOM 629 N N . GLN A 1 86 ? -0.707 -1.675 -14.140 1.00 97.19 86 GLN A N 1
ATOM 630 C CA . GLN A 1 86 ? -2.076 -2.160 -14.115 1.00 97.19 86 GLN A CA 1
ATOM 631 C C . GLN A 1 86 ? -2.068 -3.674 -13.941 1.00 97.19 86 GLN A C 1
ATOM 633 O O . GLN A 1 86 ? -1.545 -4.400 -14.781 1.00 97.19 86 GLN A O 1
ATOM 638 N N . TRP A 1 87 ? -2.745 -4.137 -12.907 1.00 96.75 87 TRP A N 1
ATOM 639 C CA . TRP A 1 87 ? -2.811 -5.525 -12.480 1.00 96.75 87 TRP A CA 1
ATOM 640 C C . TRP A 1 87 ? -4.187 -6.098 -12.786 1.00 96.75 87 TRP A C 1
ATOM 642 O O . TRP A 1 87 ? -5.194 -5.432 -12.521 1.00 96.75 87 TRP A O 1
ATOM 652 N N . SER A 1 88 ? -4.239 -7.301 -13.348 1.00 95.75 88 SER A N 1
ATOM 653 C CA . SER A 1 88 ? -5.458 -8.105 -13.409 1.00 95.75 88 SER A CA 1
ATOM 654 C C . SER A 1 88 ? -5.607 -8.906 -12.126 1.00 95.75 88 SER A C 1
ATOM 656 O O . SER A 1 88 ? -4.624 -9.396 -11.573 1.00 95.75 88 SER A O 1
ATOM 658 N N . THR A 1 89 ? -6.840 -9.031 -11.654 1.00 94.56 89 THR A N 1
ATOM 659 C CA . THR A 1 89 ? -7.173 -9.949 -10.564 1.00 94.56 89 THR A CA 1
ATOM 660 C C . THR A 1 89 ? -7.659 -11.280 -11.135 1.00 94.56 89 THR A C 1
ATOM 662 O O . THR A 1 89 ? -7.976 -11.370 -12.325 1.00 94.56 89 THR A O 1
ATOM 665 N N . ALA A 1 90 ? -7.786 -12.297 -10.280 1.00 87.69 90 ALA A N 1
ATOM 666 C CA . ALA A 1 90 ? -8.365 -13.593 -10.650 1.00 87.69 90 ALA A CA 1
ATOM 667 C C . ALA A 1 90 ? -9.785 -13.484 -11.258 1.00 87.69 90 ALA A C 1
ATOM 669 O O . ALA A 1 90 ? -10.235 -14.366 -11.993 1.00 87.69 90 ALA A O 1
ATOM 670 N N . LEU A 1 91 ? -10.503 -12.388 -10.981 1.00 89.06 91 LEU A N 1
ATOM 671 C CA . LEU A 1 91 ? -11.818 -12.107 -11.547 1.00 89.06 91 LEU A CA 1
ATOM 672 C C . LEU A 1 91 ? -11.701 -11.217 -12.793 1.00 89.06 91 LEU A C 1
ATOM 674 O O . LEU A 1 91 ? -11.278 -10.061 -12.737 1.00 89.06 91 LEU A O 1
ATOM 678 N N . THR A 1 92 ? -12.152 -11.731 -13.937 1.00 85.44 92 THR A N 1
ATOM 679 C CA . THR A 1 92 ? -12.071 -11.012 -15.214 1.00 85.44 92 THR A CA 1
ATOM 680 C C . THR A 1 92 ? -12.781 -9.652 -15.162 1.00 85.44 92 THR A C 1
ATOM 682 O O . THR A 1 92 ? -13.930 -9.547 -14.738 1.00 85.44 92 THR A O 1
ATOM 685 N N . GLY A 1 93 ? -12.114 -8.607 -15.666 1.00 82.81 93 GLY A N 1
ATOM 686 C CA . GLY A 1 93 ? -12.680 -7.259 -15.805 1.00 82.81 93 GLY A CA 1
ATOM 687 C C . GLY A 1 93 ? -12.404 -6.315 -14.633 1.00 82.81 93 GLY A C 1
ATOM 688 O O . GLY A 1 93 ? -12.728 -5.129 -14.729 1.00 82.81 93 GLY A O 1
ATOM 689 N N . PHE A 1 94 ? -11.762 -6.797 -13.567 1.00 87.06 94 PHE A N 1
ATOM 690 C CA . PHE A 1 94 ? -11.285 -5.961 -12.472 1.00 87.06 94 PHE A CA 1
ATOM 6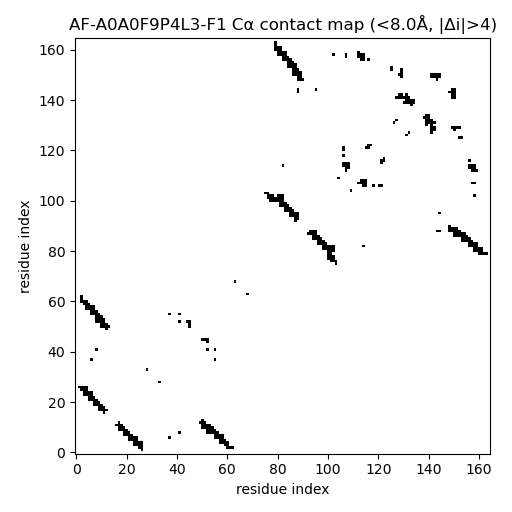91 C C . PHE A 1 94 ? -9.794 -5.683 -12.633 1.00 87.06 94 PHE A C 1
ATOM 693 O O . PHE A 1 94 ? -8.974 -6.591 -12.750 1.00 87.06 94 PHE A O 1
ATOM 700 N N . PHE A 1 95 ? -9.451 -4.395 -12.640 1.00 91.75 95 PHE A N 1
ATOM 701 C CA . PHE A 1 95 ? -8.072 -3.945 -12.751 1.00 91.75 95 PHE A CA 1
ATOM 702 C C . PHE A 1 95 ? -7.705 -3.082 -11.557 1.00 91.75 95 PHE A C 1
ATOM 704 O O . PHE A 1 95 ? -8.402 -2.109 -11.243 1.00 91.75 95 PHE A O 1
ATOM 711 N N . LYS A 1 96 ? -6.580 -3.398 -10.920 1.00 94.12 96 LYS A N 1
ATOM 712 C CA . LYS A 1 96 ? -5.966 -2.530 -9.916 1.00 94.12 96 LYS A CA 1
ATOM 713 C C . LYS A 1 96 ? -4.812 -1.775 -10.531 1.00 94.12 96 LYS A C 1
ATOM 715 O O . LYS A 1 96 ? -4.163 -2.230 -11.463 1.00 94.12 96 LYS A O 1
ATOM 720 N N . ARG A 1 97 ? -4.618 -0.551 -10.061 1.00 94.62 97 ARG A N 1
ATOM 721 C CA . ARG A 1 97 ? -3.621 0.364 -10.600 1.00 94.62 97 ARG A CA 1
ATOM 722 C C . ARG A 1 97 ? -2.908 1.016 -9.445 1.00 94.62 97 ARG A C 1
ATOM 724 O O . ARG A 1 97 ? -3.561 1.592 -8.577 1.00 94.62 97 ARG A O 1
ATOM 731 N N . PHE A 1 98 ? -1.591 0.994 -9.484 1.00 93.19 98 PHE A N 1
ATOM 732 C CA . PHE A 1 98 ? -0.790 1.889 -8.671 1.00 93.19 98 PHE A CA 1
ATOM 733 C C . PHE A 1 98 ? 0.434 2.320 -9.471 1.00 93.19 98 PHE A C 1
ATOM 735 O O . PHE A 1 98 ? 0.730 1.783 -10.539 1.00 93.19 98 PHE A O 1
ATOM 742 N N . ALA A 1 99 ? 1.095 3.362 -8.983 1.00 95.19 99 ALA A N 1
ATOM 743 C CA . ALA A 1 99 ? 2.245 3.926 -9.657 1.00 95.19 99 ALA A CA 1
ATOM 744 C C . ALA A 1 99 ? 3.407 4.081 -8.681 1.00 95.19 99 ALA A C 1
ATOM 746 O O . ALA A 1 99 ? 3.229 4.652 -7.602 1.00 95.19 99 ALA A O 1
ATOM 747 N N . VAL A 1 100 ? 4.583 3.611 -9.086 1.00 94.50 100 VAL A N 1
ATOM 748 C CA . VAL A 1 100 ? 5.830 3.754 -8.335 1.00 94.50 100 VAL A CA 1
ATOM 749 C C . VAL A 1 100 ? 6.439 5.117 -8.674 1.00 94.50 100 VAL A C 1
ATOM 751 O O . VAL A 1 100 ? 6.728 5.370 -9.845 1.00 94.50 100 VAL A O 1
ATOM 754 N N . PRO A 1 101 ? 6.583 6.044 -7.712 1.00 93.56 101 PRO A N 1
ATOM 755 C CA . PRO A 1 101 ? 7.178 7.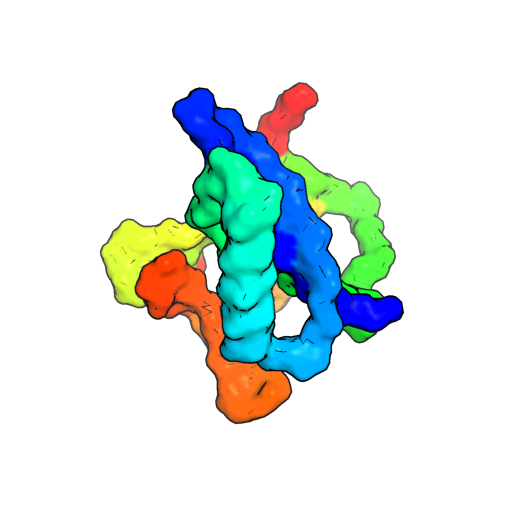352 -7.967 1.00 93.56 101 PRO A CA 1
ATOM 756 C C . PRO A 1 101 ? 8.693 7.259 -8.171 1.00 93.56 101 PRO A C 1
ATOM 758 O O . PRO A 1 101 ? 9.336 6.371 -7.621 1.00 93.56 101 PRO A O 1
ATOM 761 N N . SER A 1 102 ? 9.261 8.225 -8.900 1.00 92.69 102 SER A N 1
ATOM 762 C CA . SER A 1 102 ? 10.698 8.284 -9.206 1.00 92.69 102 SER A CA 1
ATOM 763 C C . SER A 1 102 ? 11.230 7.000 -9.849 1.00 92.69 102 SER A C 1
ATOM 765 O O . SER A 1 102 ? 12.288 6.509 -9.458 1.00 92.69 102 SER A O 1
ATOM 767 N N . PHE A 1 103 ? 10.480 6.454 -10.806 1.00 93.69 103 PHE A N 1
ATOM 768 C CA . PHE A 1 103 ? 10.868 5.237 -11.518 1.00 93.69 103 PHE A CA 1
ATOM 769 C C . PHE A 1 103 ? 12.194 5.429 -12.265 1.00 93.69 103 PHE A C 1
ATOM 771 O O . PHE A 1 103 ? 12.460 6.524 -12.770 1.00 93.69 103 PHE A O 1
ATOM 778 N N . ASP A 1 104 ? 13.031 4.392 -12.270 1.00 91.88 104 ASP A N 1
ATOM 779 C CA . ASP A 1 104 ? 14.346 4.425 -12.908 1.00 91.88 104 ASP A CA 1
ATOM 780 C C . ASP A 1 104 ? 14.194 4.206 -14.419 1.00 91.88 104 ASP A C 1
ATOM 782 O O . ASP A 1 104 ? 13.585 3.229 -14.847 1.00 91.88 104 ASP A O 1
ATOM 786 N N . GLU A 1 105 ? 14.741 5.114 -15.231 1.00 90.25 105 GLU A N 1
ATOM 787 C CA . GLU A 1 105 ? 14.715 4.995 -16.697 1.00 90.25 105 GLU A CA 1
ATOM 788 C C . GLU A 1 105 ? 15.554 3.809 -17.187 1.00 90.25 105 GLU A C 1
ATOM 790 O O . GLU A 1 105 ? 15.362 3.351 -18.306 1.00 90.25 105 GLU A O 1
ATOM 795 N N . ALA A 1 106 ? 16.471 3.284 -16.367 1.00 91.75 106 ALA A N 1
ATOM 796 C CA . ALA A 1 106 ? 17.185 2.054 -16.701 1.00 91.75 106 ALA A CA 1
A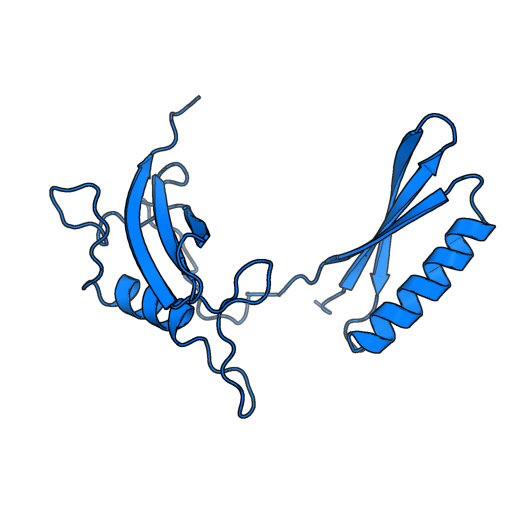TOM 797 C C . ALA A 1 106 ? 16.248 0.836 -16.816 1.00 91.75 106 ALA A C 1
ATOM 799 O O . ALA A 1 106 ? 16.587 -0.114 -17.515 1.00 91.75 106 ALA A O 1
ATOM 800 N N . ASN A 1 107 ? 15.071 0.898 -16.183 1.00 94.06 107 ASN A N 1
ATOM 801 C CA . ASN A 1 107 ? 14.094 -0.188 -16.126 1.00 94.06 107 ASN A CA 1
ATOM 802 C C . ASN A 1 107 ? 12.998 -0.043 -17.200 1.00 94.06 107 ASN A C 1
ATOM 804 O O . ASN A 1 107 ? 11.964 -0.718 -17.147 1.00 94.06 107 ASN A O 1
ATOM 808 N N . THR A 1 108 ? 13.167 0.875 -18.155 1.00 93.75 108 THR A N 1
ATOM 809 C CA . THR A 1 108 ? 12.315 0.965 -19.344 1.00 93.75 108 THR A CA 1
ATOM 810 C C . THR A 1 108 ? 13.005 0.318 -20.536 1.00 93.75 108 THR A C 1
ATOM 812 O O . THR A 1 108 ? 14.230 0.286 -20.661 1.00 93.75 108 THR A O 1
ATOM 815 N N . SER A 1 109 ? 12.203 -0.215 -21.451 1.00 88.50 109 SER A N 1
ATOM 816 C CA . SER A 1 109 ? 12.721 -0.755 -22.703 1.00 88.50 109 SER A CA 1
ATOM 817 C C . SER A 1 109 ? 13.207 0.412 -23.573 1.00 88.50 109 SER A C 1
ATOM 819 O O . SER A 1 109 ? 12.417 1.218 -24.038 1.00 88.50 109 SER A O 1
ATOM 821 N N . GLY A 1 110 ? 14.523 0.545 -23.769 1.00 83.12 110 GLY A N 1
ATOM 822 C CA . GLY A 1 110 ? 15.198 1.837 -24.003 1.00 83.12 110 GLY A CA 1
ATOM 823 C C . GLY A 1 110 ? 14.703 2.818 -25.088 1.00 83.12 110 GLY A C 1
ATOM 824 O O . GLY A 1 110 ? 15.139 3.965 -25.076 1.00 83.12 110 GLY A O 1
ATOM 825 N N . THR A 1 111 ? 13.828 2.441 -26.027 1.00 84.62 111 THR A N 1
ATOM 826 C CA . THR A 1 111 ? 13.197 3.392 -26.977 1.00 84.62 111 THR A CA 1
ATOM 827 C C . THR A 1 111 ? 11.681 3.524 -26.822 1.00 84.62 111 THR A C 1
ATOM 829 O O . THR A 1 111 ? 11.048 4.176 -27.652 1.00 84.62 111 THR A O 1
ATOM 832 N N . SER A 1 112 ? 11.090 2.879 -25.821 1.00 90.31 112 SER A N 1
ATOM 833 C CA . SER A 1 112 ? 9.662 2.897 -25.521 1.00 90.31 112 SER A CA 1
ATOM 834 C C . SER A 1 112 ? 9.424 3.444 -24.116 1.00 90.31 112 SER A C 1
ATOM 836 O O . SER A 1 112 ? 10.290 3.376 -23.248 1.00 90.31 112 SER A O 1
ATOM 838 N N . ASP A 1 113 ? 8.206 3.927 -23.889 1.00 92.12 113 ASP A N 1
ATOM 839 C CA . ASP A 1 113 ? 7.705 4.206 -22.543 1.00 92.12 113 ASP A CA 1
ATOM 840 C C . ASP A 1 113 ? 7.286 2.902 -21.829 1.00 92.12 113 ASP A C 1
ATOM 842 O O . ASP A 1 113 ? 6.806 2.939 -20.700 1.00 92.12 113 ASP A O 1
ATOM 846 N N . ASP A 1 114 ? 7.407 1.740 -22.475 1.00 96.06 114 ASP A N 1
ATOM 847 C CA . ASP A 1 114 ? 7.072 0.451 -21.872 1.00 96.06 114 ASP A CA 1
ATOM 848 C C . ASP A 1 114 ? 8.136 0.042 -20.847 1.00 96.06 114 ASP A C 1
ATOM 850 O O . ASP A 1 114 ? 9.341 0.062 -21.124 1.00 96.06 114 ASP A O 1
ATOM 854 N N . ILE A 1 115 ? 7.671 -0.358 -19.664 1.00 96.50 115 ILE A N 1
ATOM 855 C CA . ILE A 1 115 ? 8.529 -0.892 -18.601 1.00 96.50 115 ILE A CA 1
ATOM 856 C C . ILE A 1 115 ? 9.059 -2.259 -19.045 1.00 96.50 115 ILE A C 1
ATOM 858 O O . ILE A 1 115 ? 8.287 -3.085 -19.538 1.00 96.50 115 ILE A O 1
ATOM 862 N N . ASP A 1 116 ? 10.358 -2.500 -18.867 1.00 97.00 116 ASP A N 1
ATOM 863 C CA . ASP A 1 116 ? 10.966 -3.790 -19.189 1.00 97.00 116 ASP A CA 1
ATOM 864 C C . ASP A 1 116 ? 10.621 -4.809 -18.097 1.00 97.00 116 ASP A C 1
ATOM 866 O O . ASP A 1 116 ? 11.166 -4.771 -17.001 1.00 97.00 116 ASP A O 1
ATOM 870 N N . LEU A 1 117 ? 9.678 -5.707 -18.388 1.00 95.69 117 LEU A N 1
ATOM 871 C CA . LEU A 1 117 ? 9.264 -6.759 -17.455 1.00 95.69 117 LEU A CA 1
ATOM 872 C C . LEU A 1 117 ? 10.294 -7.891 -17.327 1.00 95.69 117 LEU A C 1
ATOM 874 O O . LEU A 1 117 ? 10.110 -8.758 -16.486 1.00 95.69 117 LEU A O 1
ATOM 878 N N . VAL A 1 118 ? 11.334 -7.915 -18.169 1.00 95.50 118 VAL A N 1
ATOM 879 C CA . VAL A 1 118 ? 12.420 -8.911 -18.112 1.00 95.50 118 VAL A CA 1
ATOM 880 C C . VAL A 1 118 ? 13.605 -8.394 -17.286 1.00 95.50 118 VAL A C 1
ATOM 882 O O . VAL A 1 118 ? 14.495 -9.167 -16.928 1.00 95.50 118 VAL A O 1
ATOM 885 N N . ASP A 1 119 ? 13.632 -7.095 -16.975 1.00 96.50 119 ASP A N 1
ATOM 886 C CA . ASP A 1 119 ? 14.600 -6.512 -16.049 1.00 96.50 119 ASP A CA 1
ATOM 887 C C . ASP A 1 119 ? 14.473 -7.171 -14.669 1.00 96.50 119 ASP A C 1
ATOM 889 O O . ASP A 1 119 ? 13.371 -7.308 -14.143 1.00 96.50 119 ASP A O 1
ATOM 893 N N . VAL A 1 120 ? 15.597 -7.584 -14.077 1.00 95.88 120 VAL A N 1
ATOM 894 C CA . VAL A 1 120 ? 15.607 -8.440 -12.876 1.00 95.88 120 VAL A CA 1
ATOM 895 C C . VAL A 1 120 ? 14.922 -7.755 -11.694 1.00 95.88 120 VAL A C 1
ATOM 897 O O . VAL A 1 120 ? 14.223 -8.401 -10.912 1.00 95.88 120 VAL A O 1
ATOM 900 N N . GLU A 1 121 ? 15.104 -6.445 -11.546 1.00 95.06 121 GLU A N 1
ATOM 901 C CA . GLU A 1 121 ? 14.481 -5.662 -10.488 1.00 95.06 121 GLU A CA 1
ATOM 902 C C . GLU A 1 121 ? 12.972 -5.487 -10.700 1.00 95.06 121 GLU A C 1
ATOM 904 O O . GLU A 1 121 ? 12.215 -5.494 -9.725 1.00 95.06 121 GLU A O 1
ATOM 909 N N . VAL A 1 122 ? 12.522 -5.328 -11.949 1.00 96.06 122 VAL A N 1
ATOM 910 C CA . VAL A 1 122 ? 11.090 -5.248 -12.280 1.00 96.06 122 VAL A CA 1
ATOM 911 C C . VAL A 1 122 ? 10.418 -6.608 -12.120 1.00 96.06 122 VAL A C 1
ATOM 913 O O . VAL A 1 122 ? 9.350 -6.672 -11.516 1.00 96.06 122 VAL A O 1
ATOM 916 N N . ASP A 1 123 ? 11.045 -7.675 -12.605 1.00 96.38 123 ASP A N 1
ATOM 917 C CA . ASP A 1 123 ? 10.571 -9.058 -12.506 1.00 96.38 123 ASP A CA 1
ATOM 918 C C . ASP A 1 123 ? 10.388 -9.455 -11.035 1.00 96.38 123 ASP A C 1
ATOM 920 O O . ASP A 1 123 ? 9.285 -9.784 -10.609 1.00 96.38 123 ASP A O 1
ATOM 924 N N . ALA A 1 124 ? 11.405 -9.227 -10.195 1.00 95.25 124 ALA A N 1
ATOM 925 C CA . ALA A 1 124 ? 11.313 -9.479 -8.754 1.00 95.25 124 ALA A CA 1
ATOM 926 C C . ALA A 1 124 ? 10.215 -8.654 -8.054 1.00 95.25 124 ALA A C 1
ATOM 928 O O . ALA A 1 124 ? 9.637 -9.087 -7.051 1.00 95.25 124 ALA A O 1
ATOM 929 N N . PHE A 1 125 ? 9.932 -7.444 -8.545 1.00 95.25 125 PHE A N 1
ATOM 930 C CA . PHE A 1 125 ? 8.831 -6.627 -8.038 1.00 95.25 125 PHE A CA 1
ATOM 931 C C . PHE A 1 125 ? 7.462 -7.180 -8.453 1.00 95.25 125 PHE A C 1
ATOM 933 O O . PHE A 1 125 ? 6.533 -7.167 -7.645 1.00 95.25 125 PHE A O 1
ATOM 940 N N . VAL A 1 126 ? 7.334 -7.663 -9.690 1.00 96.25 126 VAL A N 1
ATOM 941 C CA . VAL A 1 126 ? 6.114 -8.293 -10.209 1.00 96.25 126 VAL A CA 1
ATOM 942 C C . VAL A 1 126 ? 5.838 -9.610 -9.491 1.00 96.25 126 VAL A C 1
ATOM 944 O O . VAL A 1 126 ? 4.733 -9.773 -8.968 1.00 96.25 126 VAL A O 1
ATOM 947 N N . ASP A 1 127 ? 6.841 -10.476 -9.369 1.00 95.75 127 ASP A N 1
ATOM 948 C CA . ASP A 1 127 ? 6.758 -11.743 -8.639 1.00 95.75 127 ASP A CA 1
ATOM 949 C C . ASP A 1 127 ? 6.359 -11.509 -7.183 1.00 95.75 127 ASP A C 1
ATOM 951 O O . ASP A 1 127 ? 5.426 -12.125 -6.681 1.00 95.75 127 ASP A O 1
ATOM 955 N N . GLY A 1 128 ? 6.977 -10.538 -6.506 1.00 95.00 128 GLY A N 1
ATOM 956 C CA . GLY A 1 128 ? 6.619 -10.217 -5.123 1.00 95.00 128 GLY A CA 1
ATOM 957 C C . GLY A 1 128 ? 5.164 -9.762 -4.940 1.00 95.00 128 GLY A C 1
ATOM 958 O O . GLY A 1 128 ? 4.608 -9.902 -3.851 1.00 95.00 128 GLY A O 1
ATOM 959 N N . ILE A 1 129 ? 4.526 -9.227 -5.984 1.00 95.19 129 ILE A N 1
ATOM 960 C CA . ILE A 1 129 ? 3.113 -8.830 -5.943 1.00 95.19 129 ILE A CA 1
ATOM 961 C C . ILE A 1 129 ? 2.185 -10.006 -6.245 1.00 95.19 129 ILE A C 1
ATOM 963 O O . ILE A 1 129 ? 1.172 -10.150 -5.559 1.00 95.19 129 ILE A O 1
ATOM 967 N N . VAL A 1 130 ? 2.517 -10.805 -7.260 1.00 94.81 130 VAL A N 1
ATOM 968 C CA . VAL A 1 130 ? 1.701 -11.937 -7.725 1.00 94.81 130 VAL A CA 1
ATOM 969 C C . VAL A 1 130 ? 1.845 -13.134 -6.785 1.00 94.81 130 VAL A C 1
ATOM 971 O O . VAL A 1 130 ? 0.853 -13.629 -6.256 1.00 94.81 130 VAL A O 1
ATOM 974 N N . ASP A 1 131 ? 3.078 -13.548 -6.507 1.00 93.88 131 ASP A N 1
ATOM 975 C CA . ASP A 1 131 ? 3.383 -14.711 -5.669 1.00 93.88 131 ASP A CA 1
ATOM 976 C C . ASP A 1 131 ? 3.419 -14.358 -4.176 1.00 93.88 131 ASP A C 1
ATOM 978 O O . ASP A 1 131 ? 3.274 -15.230 -3.317 1.00 93.88 131 ASP A O 1
ATOM 982 N N . GLY A 1 132 ? 3.565 -13.070 -3.856 1.00 93.31 132 GLY A N 1
ATOM 983 C CA . GLY A 1 132 ? 3.563 -12.550 -2.495 1.00 93.31 132 GLY A CA 1
ATOM 984 C C . GLY A 1 132 ? 4.937 -12.526 -1.824 1.00 93.31 132 GLY A C 1
ATOM 985 O O . GLY A 1 132 ? 5.964 -12.922 -2.375 1.00 93.31 132 GLY A O 1
ATOM 986 N N . TYR A 1 133 ? 4.956 -12.052 -0.577 1.00 92.31 133 TYR A N 1
ATOM 987 C CA . TYR A 1 133 ? 6.163 -11.997 0.248 1.00 92.31 133 TYR A CA 1
ATOM 988 C C . TYR A 1 133 ? 6.074 -12.978 1.414 1.00 92.31 133 TYR A C 1
ATOM 990 O O . TYR A 1 133 ? 5.073 -13.040 2.132 1.00 92.31 133 TYR A O 1
ATOM 998 N N . ILE A 1 134 ? 7.160 -13.719 1.637 1.00 90.00 134 ILE A N 1
ATOM 999 C CA . ILE A 1 134 ? 7.303 -14.580 2.812 1.00 90.00 134 ILE A CA 1
ATOM 1000 C C . ILE A 1 134 ? 7.465 -13.686 4.038 1.00 90.00 134 ILE A C 1
ATOM 1002 O O . ILE A 1 134 ? 8.404 -12.891 4.128 1.00 90.00 134 ILE A O 1
ATOM 1006 N N . VAL A 1 135 ? 6.570 -13.847 5.006 1.00 86.12 135 VAL A N 1
ATOM 1007 C CA . VAL A 1 135 ? 6.655 -13.174 6.303 1.00 86.12 135 VAL A CA 1
ATOM 1008 C C . VAL A 1 135 ? 7.084 -14.197 7.351 1.00 86.12 135 VAL A C 1
ATOM 1010 O O . VAL A 1 135 ? 6.893 -15.397 7.172 1.00 86.12 135 VAL A O 1
ATOM 1013 N N . THR A 1 136 ? 7.720 -13.749 8.436 1.00 83.12 136 THR A N 1
ATOM 1014 C CA . THR A 1 136 ? 8.165 -14.627 9.529 1.00 83.12 136 THR A CA 1
ATOM 1015 C C . THR A 1 136 ? 7.023 -15.537 10.003 1.00 83.12 136 THR A C 1
ATOM 1017 O O . THR A 1 136 ? 6.112 -15.085 10.692 1.00 83.12 136 THR A O 1
ATOM 1020 N N . GLY A 1 137 ? 7.092 -16.820 9.639 1.00 77.12 137 GLY A N 1
ATOM 1021 C CA . GLY A 1 137 ? 6.015 -17.799 9.803 1.00 77.12 137 GLY A CA 1
ATOM 1022 C C . GLY A 1 137 ? 5.937 -18.743 8.591 1.00 77.12 137 GLY A C 1
ATOM 1023 O O . GLY A 1 137 ? 6.830 -18.721 7.746 1.00 77.12 137 GLY A O 1
ATOM 1024 N N . PRO A 1 138 ? 4.909 -19.606 8.502 1.00 66.38 138 PRO A N 1
ATOM 1025 C CA . PRO A 1 138 ? 4.685 -20.460 7.334 1.00 66.38 138 PRO A CA 1
ATOM 1026 C C . PRO A 1 138 ? 3.904 -19.760 6.206 1.00 66.38 138 PRO A C 1
ATOM 1028 O O . PRO A 1 138 ? 3.590 -20.399 5.206 1.00 66.38 138 PRO A O 1
ATOM 1031 N N . GLU A 1 139 ? 3.540 -18.488 6.374 1.00 84.56 139 GLU A N 1
ATOM 1032 C CA . GLU A 1 139 ? 2.573 -17.808 5.514 1.00 84.56 139 GLU A CA 1
ATOM 1033 C C . GLU A 1 139 ? 3.272 -16.908 4.490 1.00 84.56 139 GLU A C 1
ATOM 1035 O O . GLU A 1 139 ? 4.143 -16.097 4.815 1.00 84.56 139 GLU A O 1
ATOM 1040 N N . THR A 1 140 ? 2.871 -17.068 3.231 1.00 90.19 140 THR A N 1
ATOM 1041 C CA . THR A 1 140 ? 3.166 -16.119 2.155 1.00 90.19 140 THR A CA 1
ATOM 1042 C C . THR A 1 140 ? 1.979 -15.176 2.058 1.00 90.19 140 THR A C 1
ATOM 1044 O O . THR A 1 140 ? 0.842 -15.639 1.977 1.00 90.19 140 THR A O 1
ATOM 1047 N N . ILE A 1 141 ? 2.230 -13.869 2.120 1.00 91.06 141 ILE A N 1
ATOM 1048 C CA . ILE A 1 141 ? 1.177 -12.858 2.007 1.00 91.06 141 ILE A CA 1
ATOM 1049 C C . ILE A 1 141 ? 1.160 -12.349 0.571 1.00 91.06 141 ILE A C 1
ATOM 1051 O O . ILE A 1 141 ? 2.122 -11.717 0.129 1.00 91.06 141 ILE A O 1
ATOM 1055 N N . THR A 1 142 ? 0.065 -12.617 -0.134 1.00 91.44 142 THR A N 1
ATOM 1056 C CA . THR A 1 142 ? -0.199 -12.125 -1.489 1.00 91.44 142 THR A CA 1
ATOM 1057 C C . THR A 1 142 ? -0.909 -10.776 -1.450 1.00 91.44 142 THR A C 1
ATOM 1059 O O . THR A 1 142 ? -1.566 -10.411 -0.468 1.00 91.44 142 THR A O 1
ATOM 1062 N N . PHE A 1 143 ? -0.765 -10.001 -2.524 1.00 92.50 143 PHE A N 1
ATOM 1063 C CA . PHE A 1 143 ? -1.519 -8.763 -2.668 1.00 92.50 143 PHE A CA 1
ATOM 1064 C C . PHE A 1 143 ? -2.923 -9.068 -3.163 1.00 92.50 143 PHE A C 1
ATOM 1066 O O . PHE A 1 143 ? -3.123 -9.817 -4.120 1.00 92.50 143 PHE A O 1
ATOM 1073 N N . THR A 1 144 ? -3.894 -8.403 -2.549 1.00 93.19 144 THR A N 1
ATOM 1074 C CA . THR A 1 144 ? -5.289 -8.500 -2.946 1.00 93.19 144 THR A CA 1
ATOM 1075 C C . THR A 1 144 ? -5.843 -7.161 -3.399 1.00 93.19 144 THR A C 1
ATOM 1077 O O . THR A 1 144 ? -5.311 -6.066 -3.181 1.00 93.19 144 THR A O 1
ATOM 1080 N N . ASP A 1 145 ? -6.949 -7.274 -4.103 1.00 91.19 145 ASP A N 1
ATOM 1081 C CA . ASP A 1 145 ? -7.822 -6.196 -4.483 1.00 91.19 145 ASP A CA 1
ATOM 1082 C C . ASP A 1 145 ? -8.706 -5.763 -3.283 1.00 91.19 145 ASP A C 1
ATOM 1084 O O . ASP A 1 145 ? -8.752 -6.410 -2.244 1.00 91.19 145 ASP A O 1
ATOM 1088 N N . GLY A 1 146 ? -9.432 -4.644 -3.397 1.00 87.25 146 GLY A N 1
ATOM 1089 C CA . GLY A 1 146 ? -10.291 -4.148 -2.305 1.00 87.25 146 GLY A CA 1
ATOM 1090 C C . GLY A 1 146 ? -11.495 -5.040 -1.957 1.00 87.25 146 GLY A C 1
ATOM 1091 O O . GLY A 1 146 ? -12.239 -4.704 -1.041 1.00 87.25 146 GLY A O 1
ATOM 1092 N N . TYR A 1 147 ? -11.706 -6.125 -2.702 1.00 88.81 147 TYR A N 1
ATOM 1093 C CA . TYR A 1 147 ? -12.707 -7.163 -2.465 1.00 88.81 147 TYR A CA 1
ATOM 1094 C C . TYR A 1 147 ? -12.048 -8.518 -2.161 1.00 88.81 147 TYR A C 1
ATOM 1096 O O . TYR A 1 147 ? -12.686 -9.549 -2.347 1.00 88.81 147 TYR A O 1
ATOM 1104 N N . GLU A 1 148 ? -10.782 -8.508 -1.731 1.00 90.06 148 GLU A N 1
ATOM 1105 C CA . GLU A 1 148 ? -10.007 -9.698 -1.359 1.00 90.06 148 GLU A CA 1
ATOM 1106 C C . GLU A 1 148 ? -9.753 -10.680 -2.515 1.00 90.06 148 GLU A C 1
ATOM 1108 O O . GLU A 1 148 ? -9.432 -11.840 -2.279 1.00 90.06 148 GLU A O 1
ATOM 1113 N N . ASN A 1 149 ? -9.858 -10.242 -3.775 1.00 92.12 149 ASN A N 1
ATOM 1114 C CA . ASN A 1 149 ? -9.436 -11.079 -4.901 1.00 92.12 149 ASN A CA 1
ATOM 1115 C C . ASN A 1 149 ? -7.922 -10.992 -5.074 1.00 92.12 149 ASN A C 1
ATOM 1117 O O . ASN A 1 149 ? -7.372 -9.889 -5.082 1.00 92.12 149 ASN A O 1
ATOM 1121 N N . ASP A 1 150 ? -7.270 -12.128 -5.296 1.00 92.94 150 ASP A N 1
ATOM 1122 C CA . ASP A 1 150 ? -5.836 -12.167 -5.569 1.00 92.94 150 ASP A CA 1
ATOM 1123 C C . ASP A 1 150 ? -5.484 -11.418 -6.861 1.00 92.94 150 ASP A C 1
ATOM 1125 O O . ASP A 1 150 ? -6.228 -11.432 -7.857 1.00 92.94 150 ASP A O 1
ATOM 1129 N N . ILE A 1 151 ? -4.337 -10.740 -6.831 1.00 94.75 151 ILE A N 1
ATOM 1130 C CA . ILE A 1 151 ? -3.693 -10.192 -8.022 1.00 94.75 151 ILE A CA 1
ATOM 1131 C C . ILE A 1 151 ? -3.002 -11.338 -8.770 1.00 94.75 151 ILE A C 1
ATOM 1133 O O . ILE A 1 151 ? -2.212 -12.062 -8.186 1.00 94.75 151 ILE A O 1
ATOM 1137 N N . ASP A 1 152 ? -3.295 -11.479 -10.063 1.00 94.88 152 ASP A N 1
ATOM 1138 C CA . ASP A 1 152 ? -2.872 -12.633 -10.871 1.00 94.88 152 ASP A CA 1
ATOM 1139 C C . ASP A 1 152 ? -1.721 -12.291 -11.828 1.00 94.88 152 ASP A C 1
ATOM 1141 O O . ASP A 1 152 ? -0.782 -13.058 -11.993 1.00 94.88 152 ASP A O 1
ATOM 1145 N N . ALA A 1 153 ? -1.768 -11.120 -12.474 1.00 95.19 153 ALA A N 1
ATOM 1146 C CA . ALA A 1 153 ? -0.739 -10.736 -13.442 1.00 95.19 153 ALA A CA 1
ATOM 1147 C C . ALA A 1 153 ? -0.674 -9.224 -13.694 1.00 95.19 153 ALA A C 1
ATOM 1149 O O . ALA A 1 153 ? -1.635 -8.477 -13.469 1.00 95.19 153 ALA A O 1
ATOM 1150 N N . VAL A 1 154 ? 0.447 -8.770 -14.261 1.00 96.50 154 VAL A N 1
ATOM 1151 C CA . VAL A 1 154 ? 0.533 -7.459 -14.918 1.00 96.50 154 VAL A CA 1
ATOM 1152 C C . VAL A 1 154 ? -0.232 -7.504 -16.240 1.00 96.50 154 VAL A C 1
ATOM 1154 O O . VAL A 1 154 ? 0.089 -8.260 -17.150 1.00 96.50 154 VAL A O 1
ATOM 1157 N N . SER A 1 155 ? -1.222 -6.626 -16.372 1.00 96.00 155 SER A N 1
ATOM 1158 C CA . SER A 1 155 ? -1.979 -6.415 -17.614 1.00 96.00 155 SER A CA 1
ATOM 1159 C C . SER A 1 155 ? -1.409 -5.291 -18.487 1.00 96.00 155 SER A C 1
ATOM 1161 O O . SER A 1 155 ? -1.586 -5.308 -19.702 1.00 96.00 155 SER A O 1
ATOM 1163 N N . ALA A 1 156 ? -0.755 -4.296 -17.879 1.00 96.38 156 ALA A N 1
ATOM 1164 C CA . ALA A 1 156 ? -0.036 -3.233 -18.579 1.00 96.38 156 ALA A CA 1
ATOM 1165 C C . ALA A 1 156 ? 0.989 -2.577 -17.645 1.00 96.38 156 ALA A C 1
ATOM 1167 O O . ALA A 1 156 ? 0.672 -2.309 -16.484 1.00 96.38 156 ALA A O 1
ATOM 1168 N N . ALA A 1 157 ? 2.172 -2.250 -18.161 1.00 97.06 157 ALA A N 1
ATOM 1169 C CA . ALA A 1 157 ? 3.214 -1.536 -17.430 1.00 97.06 157 ALA A CA 1
ATOM 1170 C C . ALA A 1 157 ? 3.875 -0.499 -18.346 1.00 97.06 157 ALA A C 1
ATOM 1172 O O . ALA A 1 157 ? 4.302 -0.832 -19.448 1.00 97.06 157 ALA A O 1
ATOM 1173 N N . ARG A 1 158 ? 3.909 0.768 -17.923 1.00 96.38 158 ARG A N 1
ATOM 1174 C CA . ARG A 1 158 ? 4.494 1.869 -18.708 1.00 96.38 158 ARG A CA 1
ATOM 1175 C C . ARG A 1 158 ? 4.936 3.028 -17.830 1.00 96.38 158 ARG A C 1
ATOM 1177 O O . ARG A 1 158 ? 4.383 3.239 -16.751 1.00 96.38 158 ARG A O 1
ATOM 1184 N N . GLU A 1 159 ? 5.852 3.842 -18.314 1.00 94.56 159 GLU A N 1
ATOM 1185 C CA . GLU A 1 159 ? 6.195 5.112 -17.705 1.00 94.56 159 GLU A CA 1
ATOM 1186 C C . GLU A 1 159 ? 5.066 6.138 -17.904 1.00 94.56 159 GLU A C 1
ATOM 1188 O O . GLU A 1 159 ? 4.398 6.225 -18.937 1.00 94.56 159 GLU A O 1
ATOM 1193 N N . GLN A 1 160 ? 4.811 6.928 -16.864 1.00 93.44 160 GLN A N 1
ATOM 1194 C CA . GLN A 1 160 ? 3.886 8.044 -16.891 1.00 93.44 160 GLN A CA 1
ATOM 1195 C C . GLN A 1 160 ? 4.550 9.293 -16.317 1.00 93.44 160 GLN A C 1
ATOM 1197 O O . GLN A 1 160 ? 4.831 9.393 -15.119 1.00 93.44 160 GLN A O 1
ATOM 1202 N N . HIS A 1 161 ? 4.688 10.312 -17.160 1.00 88.56 161 HIS A N 1
ATOM 1203 C CA . HIS A 1 161 ? 5.108 11.638 -16.729 1.00 88.56 161 HIS A CA 1
ATOM 1204 C C . HIS A 1 161 ? 3.910 12.451 -16.243 1.00 88.56 161 HIS A C 1
ATOM 1206 O O . HIS A 1 161 ? 2.916 12.654 -16.952 1.00 88.56 161 HIS A O 1
ATOM 1212 N N . ARG A 1 162 ? 3.999 12.982 -15.024 1.00 81.31 162 ARG A N 1
ATOM 1213 C CA . ARG A 1 162 ? 3.053 14.003 -14.575 1.00 81.31 162 ARG A CA 1
ATOM 1214 C C . ARG A 1 162 ? 3.338 15.298 -15.339 1.00 81.31 162 ARG A C 1
ATOM 1216 O O . ARG A 1 162 ? 4.471 15.768 -15.339 1.00 81.31 162 ARG A O 1
ATOM 1223 N N . LYS A 1 163 ? 2.308 15.923 -15.924 1.00 73.44 163 LYS A N 1
ATOM 1224 C CA . LYS A 1 163 ? 2.424 17.302 -16.429 1.00 73.44 163 LYS A CA 1
ATOM 1225 C C . LYS A 1 163 ? 2.885 18.205 -15.281 1.00 73.44 163 LYS A C 1
ATOM 1227 O O . LYS A 1 163 ? 2.190 18.274 -14.262 1.00 73.44 163 LYS A O 1
ATOM 1232 N N . SER A 1 164 ? 4.040 18.856 -15.432 1.00 59.28 164 SER A N 1
ATOM 1233 C CA . SER A 1 164 ? 4.465 19.901 -14.497 1.00 59.28 164 SER A CA 1
ATOM 1234 C C . SER A 1 164 ? 3.379 20.975 -14.472 1.00 59.28 164 SER A C 1
ATOM 1236 O O . SER A 1 164 ? 2.901 21.383 -15.533 1.00 59.28 164 SER A O 1
ATOM 1238 N N . ARG A 1 165 ? 2.932 21.352 -13.273 1.00 54.22 165 ARG A N 1
ATOM 1239 C CA . ARG A 1 165 ? 2.149 22.577 -13.087 1.00 54.22 165 ARG A CA 1
ATOM 1240 C C . ARG A 1 165 ? 3.094 23.761 -13.013 1.00 54.22 165 ARG A C 1
ATOM 1242 O O . ARG A 1 165 ? 4.231 23.543 -12.539 1.00 54.22 165 ARG A O 1
#

Organism: NCBI:txid412755

Solvent-accessible surface area (backbone atoms only — not comparable to full-atom values): 9819 Å² total; per-residue (Å²): 129,86,62,51,34,40,35,40,39,35,34,29,44,96,87,67,53,73,51,74,52,76,49,79,40,74,61,87,55,53,75,67,56,47,51,53,54,52,51,56,51,48,50,54,49,36,75,76,42,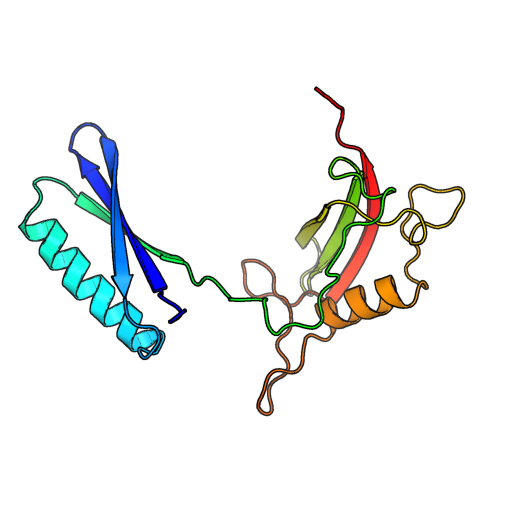98,40,46,68,78,49,76,49,72,48,81,70,81,86,62,86,85,52,98,62,87,88,67,83,57,93,84,59,39,72,53,32,22,36,34,40,31,31,31,34,76,54,88,92,48,71,49,74,56,64,46,66,35,47,62,73,86,49,29,39,92,91,51,61,40,45,30,67,80,38,68,70,48,33,54,53,50,45,40,40,42,71,20,44,82,45,100,72,96,51,63,51,58,43,59,46,101,80,72,42,46,36,62,44,82,73,47,51,29,59,40,75,56,81,83,129

Sequence (165 aa):
MALAVTGRFNVRDAEGTSSFTEINVPTSLNLVQLGEFYLDVAQDIADLSGGEVTSVGFGVSFDLSTATLRTVATAASHVARKGFFQWSTALTGFFKRFAVPSFDEANTSGTSDDIDLVDVEVDAFVDGIVDGYIVTGPETITFTDGYENDIDAVSAAREQHRKSR

Mean predicted aligned error: 7.87 Å

Nearest PDB structures (foldseek):
  6pph-assembly1_5  TM=6.166E-01  e=7.360E+00  Human herpesvirus 8 strain GK18
  1t94-assembly2_B  TM=4.536E-01  e=8.224E+00  Ho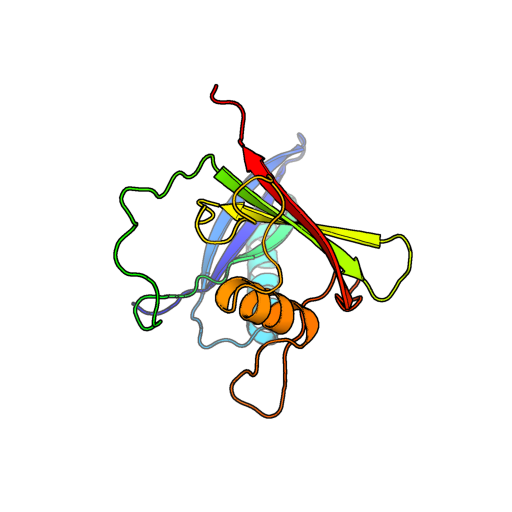mo sapiens
  8kag-assembly1_B  TM=2.613E-01  e=3.998E+00  Streptococcus pyogenes serotype M1

pLDDT: mean 89.19, std 8.13, range [49.19, 97.38]

Radius of gyration: 21.15 Å; Cα contacts (8 Å, |Δi|>4): 257; chains: 1; bounding box: 46×43×54 Å

Foldseek 3Di:
DFWWKKKKWWWAAPVRDIDIDIDTDGPVDDPVRVVVVVVVVLVVCVVVDPTDGPDMDIDGDDDCPPPPDDPDDDPQFDQQKWKKWWFDFPDPPDIDIDIHGRDDCVQAPVPFQFGNCVPPVNVVVFCCAQVHPDDPDPDGDHDADPVRTGTHGTPGIGMDGDDDD

Secondary structure (DSSP, 8-state):
---EEEEEEEEE-TTS-EEEEEEEEETTS-HHHHHHHHHHHHHHHHHH-SSEEEEEEEEEP---TTS----S--TT--TTEEEEEEEEESSTT-EEEEEEET--GGGB-TTSSBB-TTSHHHHHHHHHHHT-EE-SSS-EE--B-TTSPBEEEEEEEEEEEPPP-